Protein AF-A0A349JWJ4-F1 (afdb_monomer)

Nearest PDB structures (foldseek):
  8iyj-assembly1_V9  TM=7.244E-01  e=6.165E+00  Mus musculus
  9cpb-assembly1_6D  TM=4.006E-01  e=5.458E+00  Bos taurus
  2h94-assembly1_A  TM=2.655E-01  e=9.440E+00  Homo sapiens

Radius of gyration: 24.67 Å; Cα contacts (8 Å, |Δi|>4): 128; chains: 1; bounding box: 46×57×75 Å

Solvent-accessible surface area (backbone atoms only — not comparable to full-atom values): 9430 Å² total; per-residue (Å²): 132,82,81,73,75,73,56,62,69,57,53,50,51,51,51,53,52,50,52,50,53,45,54,56,50,48,54,52,47,50,54,50,50,51,56,64,70,29,68,70,45,54,49,51,49,54,49,47,28,73,75,68,72,48,74,61,62,60,63,53,49,54,53,50,52,53,48,54,51,51,50,51,53,49,54,54,50,50,51,54,51,50,55,68,67,65,75,80,64,95,60,66,85,48,92,94,51,86,89,58,56,62,72,60,31,48,58,48,62,79,40,67,86,44,81,53,54,48,73,48,81,48,79,40,98,89,51,40,47,33,38,42,38,39,30,30,42,97,87,69,46,81,72,44,71,52,73,48,64,44,54,94,60,72,83,66,87,123

Foldseek 3Di:
DDDPPPPLVVVLVVLLVVLVVLVVVLVVLVVVLCVLPPPVNVVVQVVCCVPPVDHCVVVSVVVNVVSVVVNVVSVVVSVVSVVVSPPDDPAQDDPPDPPDDRVVSVVCVVCVPPPQKDWDWDQDPQQGIKIWIFRADPVGHTPDTDMDTPRSPPVVPD

Secondary structure (DSSP, 8-state):
-------HHHHHHHHHHHHHHHHHHHHHHHHHHHHHH-HHHHHHHHHHHHHH---THHHHHHHHHHHHHHHHHHHHHHHHHHHHHHSS------TT-TT--HHHHHHHHTTTTSTTEEEEEEEETTTEEEEEEEEE-TTS-EEEEEEEE--TTTT---

pLDDT: mean 76.56, std 16.89, range [33.25, 97.19]

Sequence (158 aa):
MTEGTINTNEAKREYAQLLHLHTRILRKLKEIREHLIAPGTLEIVSAIRRRTGANPDGALSEITTAVEQALLALKLSEAQIRDEVMEDVEQPDVEGVANLPATLARFLAERRDMPGFTHQVLHDENRGWIILWKEYTQTGSVRGSGQFYERPYAWIDE

Structure (mmCIF, N/CA/C/O backbone):
data_AF-A0A349JWJ4-F1
#
_entry.id   AF-A0A349JWJ4-F1
#
loop_
_atom_site.group_PDB
_atom_site.id
_atom_site.type_symbol
_atom_site.label_atom_id
_atom_site.label_alt_id
_atom_site.label_comp_id
_atom_site.label_asym_id
_atom_site.label_entity_id
_atom_site.label_seq_id
_atom_site.pdbx_PDB_ins_code
_atom_site.Cartn_x
_atom_site.Cartn_y
_atom_site.Cartn_z
_atom_site.occupancy
_atom_site.B_iso_or_equiv
_atom_site.auth_seq_id
_atom_site.auth_comp_id
_atom_site.auth_asym_id
_atom_site.auth_atom_id
_atom_site.pdbx_PDB_model_num
ATOM 1 N N . MET A 1 1 ? -14.468 -36.637 16.511 1.00 33.25 1 MET A N 1
ATOM 2 C CA . MET A 1 1 ? -13.150 -36.047 16.203 1.00 33.25 1 MET A CA 1
ATOM 3 C C . MET A 1 1 ? -13.328 -34.550 16.297 1.00 33.25 1 MET A C 1
ATOM 5 O O . MET A 1 1 ? -14.295 -34.049 15.747 1.00 33.25 1 MET A O 1
ATOM 9 N N . THR A 1 2 ? -12.532 -33.912 17.143 1.00 38.12 2 THR A N 1
ATOM 10 C CA . THR A 1 2 ? -12.731 -32.555 17.661 1.00 38.12 2 THR A CA 1
ATOM 11 C C . THR A 1 2 ? -12.621 -31.512 16.556 1.00 38.12 2 THR A C 1
ATOM 13 O O . THR A 1 2 ? -11.559 -31.379 15.952 1.00 38.12 2 THR A O 1
ATOM 16 N N . GLU A 1 3 ? -13.717 -30.789 16.320 1.00 36.34 3 GLU A N 1
ATOM 17 C CA . GLU A 1 3 ? -13.723 -29.492 15.646 1.00 36.34 3 GLU A CA 1
ATOM 18 C C . GLU A 1 3 ? -12.698 -28.605 16.351 1.00 36.34 3 GLU A C 1
ATOM 20 O O . GLU A 1 3 ? -12.849 -28.262 17.524 1.00 36.34 3 GLU A O 1
ATOM 25 N N . GLY A 1 4 ? -11.588 -28.344 15.663 1.00 37.81 4 GLY A N 1
ATOM 26 C CA . GLY A 1 4 ? -10.575 -27.421 16.137 1.00 37.81 4 GLY A CA 1
ATOM 27 C C . GLY A 1 4 ? -11.208 -26.046 16.202 1.00 37.81 4 GLY A C 1
ATOM 28 O O . GLY A 1 4 ? -11.526 -25.469 15.166 1.00 37.81 4 GLY A O 1
ATOM 29 N N . THR A 1 5 ? -11.414 -25.545 17.414 1.00 41.16 5 THR A N 1
ATOM 30 C CA . THR A 1 5 ? -11.701 -24.142 17.676 1.00 41.16 5 THR A CA 1
ATOM 31 C C . THR A 1 5 ? -10.635 -23.338 16.940 1.00 41.16 5 THR A C 1
ATOM 33 O O . THR A 1 5 ? -9.474 -23.337 17.351 1.00 41.16 5 THR A O 1
ATOM 36 N N . ILE A 1 6 ? -10.995 -22.751 15.796 1.00 48.62 6 ILE A N 1
ATOM 37 C CA . ILE A 1 6 ? -10.116 -21.872 15.028 1.00 48.62 6 ILE A CA 1
ATOM 38 C C . ILE A 1 6 ? -9.664 -20.814 16.023 1.00 48.62 6 ILE A C 1
ATOM 40 O O . ILE A 1 6 ? -10.488 -20.112 16.609 1.00 48.62 6 ILE A O 1
ATOM 44 N N . ASN A 1 7 ? -8.369 -20.784 16.310 1.00 53.38 7 ASN A N 1
ATOM 45 C CA . ASN A 1 7 ? -7.811 -19.911 17.325 1.00 53.38 7 ASN A CA 1
ATOM 46 C C . ASN A 1 7 ? -7.819 -18.494 16.733 1.00 53.38 7 ASN A C 1
ATOM 48 O O . ASN A 1 7 ? -6.844 -18.043 16.138 1.00 53.38 7 ASN A O 1
ATOM 52 N N . THR A 1 8 ? -8.966 -17.817 16.812 1.00 61.12 8 THR A N 1
ATOM 53 C CA . THR A 1 8 ? -9.258 -16.528 16.160 1.00 61.12 8 THR A CA 1
ATOM 54 C C . THR A 1 8 ? -8.223 -15.455 16.497 1.00 61.12 8 THR A C 1
ATOM 56 O O . THR A 1 8 ? -7.944 -14.585 15.678 1.00 61.12 8 THR A O 1
ATOM 59 N N . ASN A 1 9 ? -7.574 -15.551 17.660 1.00 57.69 9 ASN A N 1
ATOM 60 C CA . ASN A 1 9 ? -6.460 -14.681 18.041 1.00 57.69 9 ASN A CA 1
ATOM 61 C C . ASN A 1 9 ? -5.154 -14.967 17.276 1.00 57.69 9 ASN A C 1
ATOM 63 O O . ASN A 1 9 ? -4.420 -14.028 16.967 1.00 57.69 9 ASN A O 1
ATOM 67 N N . GLU A 1 10 ? -4.849 -16.229 16.963 1.00 60.97 10 GLU A N 1
ATOM 68 C CA . GLU A 1 10 ? -3.691 -16.588 16.129 1.00 60.97 10 GLU A CA 1
ATOM 69 C C . GLU A 1 10 ? -3.934 -16.171 14.678 1.00 60.97 10 GLU A C 1
ATOM 71 O O . GLU A 1 10 ? -3.091 -15.483 14.105 1.00 60.97 10 GLU A O 1
ATOM 76 N N . ALA A 1 11 ? -5.130 -16.436 14.144 1.00 69.25 11 ALA A N 1
ATOM 77 C CA . ALA A 1 11 ? -5.517 -16.002 12.801 1.00 69.25 11 ALA A CA 1
ATOM 78 C C . ALA A 1 11 ? -5.442 -14.470 12.644 1.00 69.25 11 ALA A C 1
ATOM 80 O O . ALA A 1 11 ? -4.817 -13.965 11.712 1.00 69.25 11 ALA A O 1
ATOM 81 N N . LYS A 1 12 ? -5.981 -13.697 13.602 1.00 65.69 12 LYS A N 1
ATOM 82 C CA . LYS A 1 12 ? -5.883 -12.221 13.603 1.00 65.69 12 LYS A CA 1
ATOM 83 C C . LYS A 1 12 ? -4.429 -11.734 13.622 1.00 65.69 12 LYS A C 1
ATOM 85 O O . LYS A 1 12 ? -4.088 -10.764 12.942 1.00 65.69 12 LYS A O 1
ATOM 90 N N . ARG A 1 13 ? -3.550 -12.407 14.373 1.00 66.25 13 ARG A N 1
ATOM 91 C CA . ARG A 1 13 ? -2.114 -12.090 14.407 1.00 66.25 13 ARG A CA 1
ATOM 92 C C . ARG A 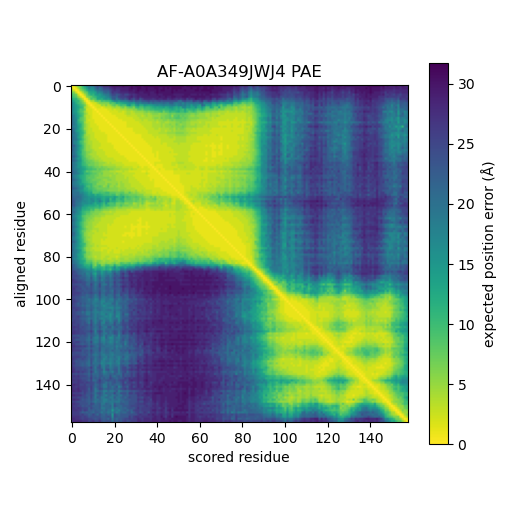1 13 ? -1.435 -12.382 13.068 1.00 66.25 13 ARG A C 1
ATOM 94 O O . ARG A 1 13 ? -0.623 -11.573 12.623 1.00 66.25 13 ARG A O 1
ATOM 101 N N . GLU A 1 14 ? -1.755 -13.502 12.435 1.00 74.62 14 GLU A N 1
ATOM 102 C CA . GLU A 1 14 ? -1.221 -13.887 11.124 1.00 74.62 14 GLU A CA 1
ATOM 103 C C . GLU A 1 14 ? -1.679 -12.922 10.022 1.00 74.62 14 GLU A C 1
ATOM 105 O O . GLU A 1 14 ? -0.855 -12.460 9.230 1.00 74.62 14 GLU A O 1
ATOM 110 N N . TYR A 1 15 ? -2.947 -12.502 10.032 1.00 74.44 15 TYR A N 1
ATOM 111 C CA . TYR A 1 15 ? -3.442 -11.467 9.121 1.00 74.44 15 TYR A CA 1
ATOM 112 C C . TYR A 1 15 ? -2.746 -10.117 9.327 1.00 74.44 15 TYR A C 1
ATOM 114 O O . TYR A 1 15 ? -2.381 -9.456 8.353 1.00 74.44 15 TYR A O 1
ATOM 122 N N . ALA A 1 16 ? -2.482 -9.716 10.575 1.00 71.88 16 ALA A N 1
ATOM 123 C CA . ALA A 1 16 ? -1.714 -8.503 10.857 1.00 71.88 16 ALA A CA 1
ATOM 124 C C . ALA A 1 16 ? -0.266 -8.593 10.329 1.00 71.88 16 ALA A C 1
ATOM 126 O O . ALA A 1 16 ? 0.255 -7.627 9.763 1.00 71.88 16 ALA A O 1
ATOM 127 N N . GLN A 1 17 ? 0.379 -9.758 10.460 1.00 74.19 17 GLN A N 1
ATOM 128 C CA . GLN A 1 17 ? 1.707 -10.004 9.884 1.00 74.19 17 GLN A CA 1
ATOM 129 C C . GLN A 1 17 ? 1.686 -9.943 8.351 1.00 74.19 17 GLN A C 1
ATOM 131 O O . GLN A 1 17 ? 2.592 -9.362 7.744 1.00 74.19 17 GLN A O 1
ATOM 136 N N . LEU A 1 18 ? 0.645 -10.490 7.723 1.00 80.62 18 LEU A N 1
ATOM 137 C CA . LEU A 1 18 ? 0.471 -10.459 6.273 1.00 80.62 18 LEU A CA 1
ATOM 138 C C . LEU A 1 18 ? 0.247 -9.028 5.753 1.00 80.62 18 LEU A C 1
ATOM 140 O O . LEU A 1 18 ? 0.913 -8.611 4.804 1.00 80.62 18 LEU A O 1
ATOM 144 N N . LEU A 1 19 ? -0.591 -8.229 6.425 1.00 79.06 19 LEU A N 1
ATOM 145 C CA . LEU A 1 19 ? -0.779 -6.803 6.113 1.00 79.06 19 LEU A CA 1
ATOM 146 C C . LEU A 1 19 ? 0.523 -6.002 6.232 1.00 79.06 19 LEU A C 1
ATOM 148 O O . LEU A 1 19 ? 0.799 -5.124 5.407 1.00 79.06 19 LEU A O 1
ATOM 152 N N . HIS A 1 20 ? 1.357 -6.314 7.226 1.00 73.44 20 HIS A N 1
ATOM 153 C CA . HIS A 1 20 ? 2.667 -5.683 7.365 1.00 73.44 20 HIS A CA 1
ATOM 154 C C . HIS A 1 20 ? 3.587 -6.022 6.186 1.00 73.44 20 HIS A C 1
ATOM 156 O O . HIS A 1 20 ? 4.230 -5.135 5.611 1.00 73.44 20 HIS A O 1
ATOM 162 N N . LEU A 1 21 ? 3.631 -7.298 5.793 1.00 80.38 21 LEU A N 1
ATOM 163 C CA . LEU A 1 21 ? 4.389 -7.726 4.623 1.00 80.38 21 LEU A CA 1
ATOM 164 C C . LEU A 1 21 ? 3.914 -6.988 3.362 1.00 80.38 21 LEU A C 1
ATOM 166 O O . LEU A 1 21 ? 4.756 -6.465 2.626 1.00 80.38 21 LEU A O 1
ATOM 170 N N . HIS A 1 22 ? 2.599 -6.876 3.152 1.00 84.69 22 HIS A N 1
ATOM 171 C CA . HIS A 1 22 ? 2.022 -6.151 2.016 1.00 84.69 22 HIS A CA 1
ATOM 172 C C . HIS A 1 22 ? 2.417 -4.675 2.010 1.00 84.69 22 HIS A C 1
ATOM 174 O O . HIS A 1 22 ? 2.950 -4.199 1.007 1.00 84.69 22 HIS A O 1
ATOM 180 N N . THR A 1 23 ? 2.309 -3.990 3.151 1.00 78.62 23 THR A N 1
ATOM 181 C CA . THR A 1 23 ? 2.703 -2.578 3.287 1.00 78.62 23 THR A CA 1
ATOM 182 C C . THR A 1 23 ? 4.179 -2.372 2.922 1.00 78.62 23 THR A C 1
ATOM 184 O O . THR A 1 23 ? 4.540 -1.441 2.190 1.00 78.62 23 THR A O 1
ATOM 187 N N . ARG A 1 24 ? 5.058 -3.271 3.389 1.00 83.19 24 ARG A N 1
ATOM 188 C CA . ARG A 1 24 ? 6.497 -3.213 3.098 1.00 83.19 24 ARG A CA 1
ATOM 189 C C . ARG A 1 24 ? 6.791 -3.431 1.613 1.00 83.19 24 ARG A C 1
ATOM 191 O O . ARG A 1 24 ? 7.605 -2.696 1.049 1.00 83.19 24 ARG A O 1
ATOM 198 N N . ILE A 1 25 ? 6.138 -4.410 0.984 1.00 89.00 25 ILE A N 1
ATOM 199 C CA . ILE A 1 25 ? 6.298 -4.694 -0.449 1.00 89.00 25 ILE A CA 1
ATOM 200 C C . ILE A 1 25 ? 5.743 -3.535 -1.283 1.00 89.00 25 ILE A C 1
ATOM 202 O O . ILE A 1 25 ? 6.409 -3.076 -2.207 1.00 89.00 25 ILE A O 1
ATOM 206 N N . LEU A 1 26 ? 4.578 -2.999 -0.924 1.00 86.62 26 LEU A N 1
ATOM 207 C CA . LEU A 1 26 ? 3.934 -1.888 -1.619 1.00 86.62 26 LEU A CA 1
ATOM 208 C C . LEU A 1 26 ? 4.818 -0.637 -1.629 1.00 86.62 26 LEU A C 1
ATOM 210 O O . LEU A 1 26 ? 4.959 0.002 -2.673 1.00 86.62 26 LEU A O 1
ATOM 214 N N . ARG A 1 27 ? 5.480 -0.314 -0.510 1.00 80.94 27 ARG A N 1
ATOM 215 C CA . ARG A 1 27 ? 6.478 0.768 -0.464 1.00 80.94 27 ARG A CA 1
ATOM 216 C C . ARG A 1 27 ? 7.622 0.523 -1.448 1.00 80.94 27 ARG A C 1
ATOM 218 O O . ARG A 1 27 ? 7.989 1.430 -2.188 1.00 80.94 27 ARG A O 1
ATOM 225 N N . LYS A 1 28 ? 8.157 -0.699 -1.483 1.00 91.06 28 LYS A N 1
ATOM 226 C CA . LYS A 1 28 ? 9.268 -1.061 -2.375 1.00 91.06 28 LYS A CA 1
ATOM 227 C C . LYS A 1 28 ? 8.871 -1.037 -3.848 1.00 91.06 28 LYS A C 1
ATOM 229 O O . LYS A 1 28 ? 9.625 -0.529 -4.667 1.00 91.06 28 LYS A O 1
ATOM 234 N N . LEU A 1 29 ? 7.680 -1.515 -4.190 1.00 92.69 29 LEU A N 1
ATOM 235 C CA . LEU A 1 29 ? 7.176 -1.463 -5.561 1.00 92.69 29 LEU A CA 1
ATOM 236 C C . LEU A 1 29 ? 6.874 -0.031 -6.020 1.00 92.69 29 LEU A C 1
ATOM 238 O O . LEU A 1 29 ? 7.099 0.280 -7.186 1.00 92.69 29 LEU A O 1
ATOM 242 N N . LYS A 1 30 ? 6.414 0.854 -5.125 1.00 90.94 30 LYS A N 1
ATOM 243 C CA . LYS A 1 30 ? 6.269 2.289 -5.429 1.00 90.94 30 LYS A CA 1
ATOM 244 C C . LYS A 1 30 ? 7.618 2.935 -5.742 1.00 90.94 30 LYS A C 1
ATOM 246 O O . LYS A 1 30 ? 7.735 3.575 -6.778 1.00 90.94 30 LYS A O 1
ATOM 251 N N . GLU A 1 31 ? 8.621 2.696 -4.900 1.00 93.06 31 GLU A N 1
ATOM 252 C CA . GLU A 1 31 ? 9.998 3.171 -5.099 1.00 93.06 31 GLU A CA 1
ATOM 253 C C . GLU A 1 31 ? 10.565 2.672 -6.443 1.00 93.06 31 GLU A C 1
ATOM 255 O O . GLU A 1 31 ? 11.072 3.453 -7.246 1.00 93.06 31 GLU A O 1
ATOM 260 N N . ILE A 1 32 ? 10.389 1.382 -6.754 1.00 94.81 32 ILE A N 1
ATOM 261 C CA . ILE A 1 32 ? 10.795 0.806 -8.046 1.00 94.81 32 ILE A CA 1
ATOM 262 C C . ILE A 1 32 ? 10.061 1.488 -9.206 1.00 94.81 32 ILE A C 1
ATOM 264 O O . ILE A 1 32 ? 10.701 1.901 -10.171 1.00 94.81 32 ILE A O 1
ATOM 268 N N . ARG A 1 33 ? 8.733 1.639 -9.122 1.00 94.75 33 ARG A N 1
ATOM 269 C CA . ARG A 1 33 ? 7.931 2.303 -10.160 1.00 94.75 33 ARG A CA 1
ATOM 270 C C . ARG A 1 33 ? 8.414 3.728 -10.412 1.00 94.75 33 ARG A C 1
ATOM 272 O O . ARG A 1 33 ? 8.551 4.105 -11.570 1.00 94.75 33 ARG A O 1
ATOM 279 N N . GLU A 1 34 ? 8.686 4.495 -9.360 1.00 93.94 34 GLU A N 1
ATOM 280 C CA . GLU A 1 34 ? 9.200 5.865 -9.465 1.00 93.94 34 GLU A CA 1
ATOM 281 C C . GLU A 1 34 ? 10.525 5.915 -10.230 1.00 93.94 34 GLU A C 1
ATOM 283 O O . GLU A 1 34 ? 10.681 6.750 -11.119 1.00 93.94 34 GLU A O 1
ATOM 288 N N . HIS A 1 35 ? 11.442 4.983 -9.967 1.00 94.44 35 HIS A N 1
ATOM 289 C CA . HIS A 1 35 ? 12.692 4.882 -10.720 1.00 94.44 35 HIS A CA 1
ATOM 290 C C . HIS A 1 35 ? 12.485 4.481 -12.184 1.00 94.44 35 HIS A C 1
ATOM 292 O O . HIS A 1 35 ? 13.160 5.025 -13.060 1.00 94.44 35 HIS A O 1
ATOM 298 N N . LEU A 1 36 ? 11.556 3.567 -12.473 1.00 93.19 36 LEU A N 1
ATOM 299 C CA . LEU A 1 36 ? 11.276 3.121 -13.843 1.00 93.19 36 LEU A CA 1
ATOM 300 C C . LEU A 1 36 ? 10.706 4.249 -14.713 1.00 93.19 36 LEU A C 1
ATOM 302 O O . LEU A 1 36 ? 11.101 4.382 -15.869 1.00 93.19 36 LEU A O 1
ATOM 306 N N . ILE A 1 37 ? 9.829 5.087 -14.149 1.00 91.94 37 ILE A N 1
ATOM 307 C CA . ILE A 1 37 ? 9.186 6.200 -14.870 1.00 91.94 37 ILE 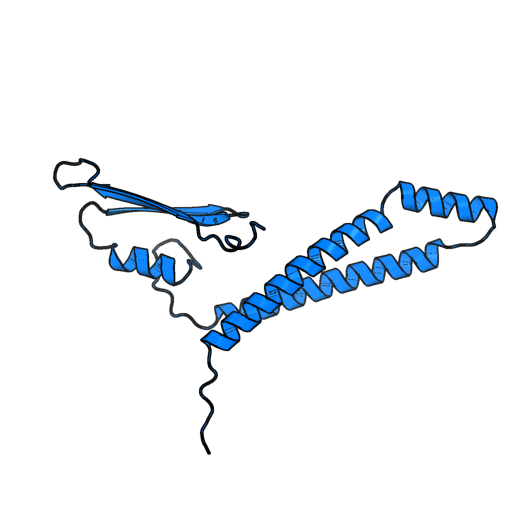A CA 1
ATOM 308 C C . ILE A 1 37 ? 9.946 7.528 -14.752 1.00 91.94 37 ILE A C 1
ATOM 310 O O . ILE A 1 37 ? 9.499 8.543 -15.290 1.00 91.94 37 ILE A O 1
ATOM 314 N N . ALA A 1 38 ? 11.069 7.550 -14.029 1.00 94.38 38 ALA A N 1
ATOM 315 C CA . ALA A 1 38 ? 11.837 8.766 -13.811 1.00 94.38 38 ALA A CA 1
ATOM 316 C C . ALA A 1 38 ? 12.325 9.357 -15.149 1.00 94.38 38 ALA A C 1
ATOM 318 O O . ALA A 1 38 ? 12.801 8.607 -16.008 1.00 94.38 38 ALA A O 1
ATOM 319 N N . PRO A 1 39 ? 12.316 10.696 -15.315 1.00 92.00 39 PRO A N 1
ATOM 320 C CA . PRO A 1 39 ? 12.803 11.341 -16.536 1.00 92.00 39 PRO A CA 1
ATOM 321 C C . PRO A 1 39 ? 14.219 10.899 -16.925 1.00 92.00 39 PRO A C 1
ATOM 323 O O . PRO A 1 39 ? 14.470 10.592 -18.087 1.00 92.00 39 PRO A O 1
ATOM 326 N N . GLY A 1 40 ? 15.119 10.757 -15.944 1.00 93.69 40 GLY A N 1
ATOM 327 C CA . GLY A 1 40 ? 16.486 10.285 -16.184 1.00 93.69 40 GLY A CA 1
ATOM 328 C C . GLY A 1 40 ? 16.557 8.871 -16.773 1.00 93.69 40 GLY A C 1
ATOM 329 O O . GLY A 1 40 ? 17.398 8.600 -17.627 1.00 93.69 40 GLY A O 1
ATOM 330 N N . THR A 1 41 ? 15.645 7.974 -16.393 1.00 93.00 41 THR A N 1
ATOM 331 C CA . THR A 1 41 ? 15.563 6.619 -16.963 1.00 93.00 41 THR A CA 1
ATOM 332 C C . THR A 1 41 ? 15.125 6.669 -18.428 1.00 93.00 41 THR A C 1
ATOM 334 O O . THR A 1 41 ? 15.736 6.024 -19.284 1.00 93.00 41 THR A O 1
ATOM 337 N N . LEU A 1 42 ? 14.133 7.503 -18.749 1.00 91.44 42 LEU A N 1
ATOM 338 C CA . LEU A 1 42 ? 13.664 7.710 -20.125 1.00 91.44 42 LEU A CA 1
ATOM 339 C C . LEU A 1 42 ? 14.740 8.364 -21.011 1.00 91.44 42 LEU A C 1
ATOM 341 O O . LEU A 1 42 ? 14.897 8.012 -22.186 1.00 91.44 42 LEU A O 1
ATOM 345 N N . GLU A 1 43 ? 15.532 9.278 -20.448 1.00 94.56 43 GLU A N 1
ATOM 346 C CA . GLU A 1 43 ? 16.689 9.879 -21.116 1.00 94.56 43 GLU A CA 1
ATOM 347 C C . GLU A 1 43 ? 17.777 8.842 -21.426 1.00 94.56 43 GLU A C 1
ATOM 349 O O . GLU A 1 43 ? 18.319 8.843 -22.539 1.00 94.56 43 GLU A O 1
ATOM 354 N N . ILE A 1 44 ? 18.066 7.929 -20.488 1.00 94.31 44 ILE A N 1
ATOM 355 C CA . ILE A 1 44 ? 19.016 6.820 -20.685 1.00 94.31 44 ILE A CA 1
ATOM 356 C C . ILE A 1 44 ? 18.554 5.924 -21.834 1.00 94.31 44 ILE A C 1
ATOM 358 O O . ILE A 1 44 ? 19.338 5.647 -22.747 1.00 94.31 44 ILE A O 1
ATOM 362 N N . VAL A 1 45 ? 17.285 5.516 -21.840 1.00 93.50 45 VAL A N 1
ATOM 363 C CA . VAL A 1 45 ? 16.722 4.694 -22.921 1.00 93.50 45 VAL A CA 1
ATOM 364 C C . VAL A 1 45 ? 16.823 5.413 -24.268 1.00 93.50 45 VAL A C 1
ATOM 366 O O . VAL A 1 45 ? 17.332 4.852 -25.244 1.00 93.50 45 VAL A O 1
ATOM 369 N N . SER A 1 46 ? 16.451 6.691 -24.304 1.00 92.38 46 SER A N 1
ATOM 370 C CA . SER A 1 46 ? 16.565 7.528 -25.501 1.00 92.38 46 SER A CA 1
ATOM 371 C C . SER A 1 46 ? 18.016 7.665 -25.980 1.00 92.38 46 SER A C 1
ATOM 373 O O . SER A 1 46 ? 18.284 7.740 -27.183 1.00 92.38 46 SER A O 1
ATOM 375 N N . ALA A 1 47 ? 18.987 7.714 -25.064 1.00 94.44 47 ALA A N 1
ATOM 376 C CA . ALA A 1 47 ? 20.409 7.744 -25.394 1.00 94.44 47 ALA A CA 1
ATOM 377 C C . ALA A 1 47 ? 20.902 6.400 -25.956 1.00 94.44 47 ALA A C 1
ATOM 379 O O . ALA A 1 47 ? 21.631 6.402 -26.950 1.00 94.44 47 ALA A O 1
ATOM 380 N N . ILE A 1 48 ? 20.483 5.268 -25.380 1.00 93.38 48 ILE A N 1
ATOM 381 C CA . ILE A 1 48 ? 20.812 3.925 -25.888 1.00 93.38 48 ILE A CA 1
ATOM 382 C C . ILE A 1 48 ? 20.274 3.758 -27.308 1.00 93.38 48 ILE A C 1
ATOM 384 O O . ILE A 1 48 ? 21.033 3.378 -28.205 1.00 93.38 48 ILE A O 1
ATOM 388 N N . ARG A 1 49 ? 19.009 4.126 -27.536 1.00 93.00 49 ARG A N 1
ATOM 389 C CA . ARG A 1 49 ? 18.370 4.055 -28.855 1.00 93.00 49 ARG A CA 1
ATOM 390 C C . ARG A 1 49 ? 19.117 4.873 -29.901 1.00 93.00 49 ARG A C 1
ATOM 392 O O . ARG A 1 49 ? 19.415 4.363 -30.977 1.00 93.00 49 ARG A O 1
ATOM 399 N N . ARG A 1 50 ? 19.497 6.110 -29.564 1.00 94.12 50 ARG A N 1
ATOM 400 C CA . ARG A 1 50 ? 20.290 6.980 -30.452 1.00 94.12 50 ARG A CA 1
ATOM 401 C C . ARG A 1 50 ? 21.680 6.420 -30.768 1.00 94.12 50 ARG A C 1
ATOM 403 O O . ARG A 1 50 ? 22.156 6.610 -31.879 1.00 94.12 50 ARG A O 1
ATOM 410 N N . ARG A 1 51 ? 22.341 5.766 -29.806 1.00 95.75 51 ARG A N 1
ATOM 411 C CA . ARG A 1 51 ? 23.732 5.291 -29.947 1.00 95.75 51 ARG A CA 1
ATOM 412 C C . ARG A 1 51 ? 23.859 3.915 -30.594 1.00 95.75 51 ARG A C 1
ATOM 414 O O . ARG A 1 51 ? 24.872 3.646 -31.224 1.00 95.75 51 ARG A O 1
ATOM 421 N N . THR A 1 52 ? 22.875 3.043 -30.399 1.00 93.69 52 THR A N 1
ATOM 422 C CA . THR A 1 52 ? 22.978 1.618 -30.766 1.00 93.69 52 THR A CA 1
ATOM 423 C C . THR A 1 52 ? 21.926 1.171 -31.777 1.00 93.69 52 THR A C 1
ATOM 425 O O . THR A 1 52 ? 22.047 0.084 -32.329 1.00 93.69 52 THR A O 1
ATOM 428 N N . GLY A 1 53 ? 20.874 1.968 -32.001 1.00 89.81 53 GLY A N 1
ATOM 429 C CA . GLY A 1 53 ? 19.703 1.558 -32.781 1.00 89.81 53 GLY A CA 1
ATOM 430 C C . GLY A 1 53 ? 18.807 0.528 -32.079 1.00 89.81 53 GLY A C 1
ATOM 431 O O . GLY A 1 53 ? 17.726 0.232 -32.584 1.00 89.81 53 GLY A O 1
ATOM 432 N N . ALA A 1 54 ? 19.211 0.002 -30.916 1.00 88.81 54 ALA A N 1
ATOM 433 C CA . ALA A 1 54 ? 18.406 -0.919 -30.124 1.00 88.81 54 ALA A CA 1
ATOM 434 C C . ALA A 1 54 ? 17.216 -0.201 -29.474 1.00 88.81 54 ALA A C 1
ATOM 436 O O . ALA A 1 54 ? 17.289 0.986 -29.155 1.00 88.81 54 ALA A O 1
ATOM 437 N N . ASN A 1 55 ? 16.128 -0.935 -29.239 1.00 85.69 55 ASN A N 1
ATOM 438 C CA . ASN A 1 55 ? 14.925 -0.395 -28.616 1.00 85.69 55 ASN A CA 1
ATOM 439 C C . ASN A 1 55 ? 14.648 -1.049 -27.249 1.00 85.69 55 ASN A C 1
ATOM 441 O O . ASN A 1 55 ? 13.901 -2.027 -27.191 1.00 85.69 55 ASN A O 1
ATOM 445 N N . PRO A 1 56 ? 15.228 -0.536 -26.149 1.00 85.94 56 PRO A N 1
ATOM 446 C CA . PRO A 1 56 ? 14.943 -1.053 -24.815 1.00 85.94 56 PRO A CA 1
ATOM 447 C C . PRO A 1 56 ? 13.608 -0.540 -24.239 1.00 85.94 56 PRO A C 1
ATOM 449 O O . PRO A 1 56 ? 13.226 -1.003 -23.166 1.00 85.94 56 PRO A O 1
ATOM 452 N N . ASP A 1 57 ? 12.879 0.351 -24.939 1.00 87.56 57 ASP A N 1
ATOM 453 C CA . ASP A 1 57 ? 11.568 0.865 -24.493 1.00 87.56 57 ASP A CA 1
ATOM 454 C C . ASP A 1 57 ? 10.580 -0.278 -24.223 1.00 87.56 57 ASP A C 1
ATOM 456 O O . ASP A 1 57 ? 9.855 -0.248 -23.233 1.00 87.56 57 ASP A O 1
ATOM 460 N N . GLY A 1 58 ? 10.575 -1.310 -25.078 1.00 87.12 58 GLY A N 1
ATOM 461 C CA . GLY A 1 58 ? 9.667 -2.454 -24.941 1.00 87.12 58 GLY A CA 1
ATOM 462 C C . GLY A 1 58 ? 9.879 -3.212 -23.630 1.00 87.12 58 GLY A C 1
ATOM 463 O O . GLY A 1 58 ? 8.947 -3.363 -22.847 1.00 87.12 58 GLY A O 1
ATOM 464 N N . ALA A 1 59 ? 11.125 -3.597 -23.343 1.00 87.75 59 ALA A N 1
ATOM 465 C CA . ALA A 1 59 ? 11.465 -4.308 -22.112 1.00 87.75 59 ALA A CA 1
ATOM 466 C C . ALA A 1 59 ? 11.211 -3.450 -20.858 1.00 87.75 59 ALA A C 1
ATOM 468 O O . ALA A 1 59 ? 10.701 -3.951 -19.857 1.00 87.75 59 ALA A O 1
ATOM 469 N N . LEU A 1 60 ? 11.523 -2.147 -20.902 1.00 92.19 60 LEU A N 1
ATOM 470 C CA . LEU A 1 60 ? 11.243 -1.243 -19.783 1.00 92.19 60 LEU A CA 1
ATOM 471 C C . LEU A 1 60 ? 9.732 -1.076 -19.548 1.00 92.19 60 LEU A C 1
ATOM 473 O O . LEU A 1 60 ? 9.284 -1.061 -18.399 1.00 92.19 60 LEU A O 1
ATOM 477 N N . SER A 1 61 ? 8.946 -0.983 -20.623 1.00 91.81 61 SER A N 1
ATOM 478 C CA . SER A 1 61 ? 7.486 -0.918 -20.553 1.00 91.81 61 SER A CA 1
ATOM 479 C C . SER A 1 61 ? 6.907 -2.186 -19.930 1.00 91.81 61 SER A C 1
ATOM 481 O O . SER A 1 61 ? 6.079 -2.084 -19.029 1.00 91.81 61 SER A O 1
ATOM 483 N N . GLU A 1 62 ? 7.366 -3.369 -20.348 1.00 94.38 62 GLU A N 1
ATOM 484 C CA . GLU A 1 62 ? 6.922 -4.654 -19.787 1.00 94.38 62 GLU A CA 1
ATOM 485 C C . GLU A 1 62 ? 7.189 -4.743 -18.278 1.00 94.38 62 GLU A C 1
ATOM 487 O O . GLU A 1 62 ? 6.295 -5.104 -17.509 1.00 94.38 62 GLU A O 1
ATOM 492 N N . ILE A 1 63 ? 8.387 -4.343 -17.835 1.00 95.19 63 ILE A N 1
ATOM 493 C CA . ILE A 1 63 ? 8.742 -4.306 -16.407 1.00 95.19 63 ILE A CA 1
ATOM 494 C C . ILE A 1 63 ? 7.841 -3.321 -15.653 1.00 95.19 63 ILE A C 1
ATOM 496 O O . ILE A 1 63 ? 7.330 -3.647 -14.581 1.00 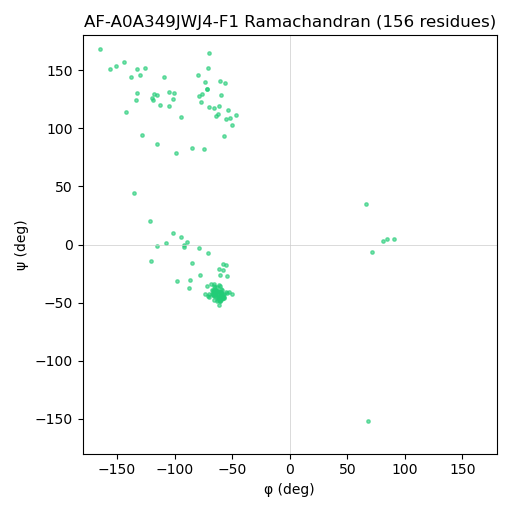95.19 63 ILE A O 1
ATOM 500 N N . THR A 1 64 ? 7.617 -2.130 -16.212 1.00 93.56 64 THR A N 1
ATOM 501 C CA . THR A 1 64 ? 6.767 -1.104 -15.592 1.00 93.56 64 THR A CA 1
ATOM 502 C C . THR A 1 64 ? 5.338 -1.614 -15.425 1.00 93.56 64 THR A C 1
ATOM 504 O O . THR A 1 64 ? 4.780 -1.530 -14.331 1.00 93.56 64 THR A O 1
ATOM 507 N N . THR A 1 65 ? 4.775 -2.235 -16.464 1.00 95.38 65 THR A N 1
ATOM 508 C CA . THR A 1 65 ? 3.451 -2.862 -16.402 1.00 95.38 65 THR A CA 1
ATOM 509 C C . THR A 1 65 ? 3.399 -3.963 -15.344 1.00 95.38 65 THR A C 1
ATOM 511 O O . THR A 1 65 ? 2.459 -3.989 -14.552 1.00 95.38 65 THR A O 1
ATOM 514 N N . ALA A 1 66 ? 4.401 -4.843 -15.270 1.00 97.19 66 ALA A N 1
ATOM 515 C CA . ALA A 1 66 ? 4.433 -5.906 -14.264 1.00 97.19 66 ALA A CA 1
ATOM 516 C C . ALA A 1 66 ? 4.440 -5.349 -12.828 1.00 97.19 66 ALA A C 1
ATOM 518 O O . ALA A 1 66 ? 3.718 -5.851 -11.963 1.00 97.19 66 ALA A O 1
ATOM 519 N N . VAL A 1 67 ? 5.198 -4.276 -12.578 1.00 95.62 67 VAL A N 1
ATOM 520 C CA . VAL A 1 67 ? 5.225 -3.590 -11.275 1.00 95.62 67 VAL A CA 1
ATOM 521 C C . VAL A 1 67 ? 3.870 -2.958 -10.949 1.00 95.62 67 VAL A C 1
ATOM 523 O O . VAL A 1 67 ? 3.402 -3.062 -9.814 1.00 95.62 67 VAL A O 1
ATOM 526 N N . GLU A 1 68 ? 3.203 -2.339 -11.922 1.00 93.44 68 GLU A N 1
ATOM 527 C CA . GLU A 1 68 ? 1.868 -1.761 -11.726 1.00 93.44 68 GLU A CA 1
ATOM 528 C C . GLU A 1 68 ? 0.800 -2.824 -11.444 1.00 93.44 68 GLU A C 1
ATOM 530 O O . GLU A 1 68 ? -0.034 -2.632 -10.555 1.00 93.44 68 GLU A O 1
ATOM 535 N N . GLN A 1 69 ? 0.860 -3.972 -12.122 1.00 95.44 69 GLN A N 1
ATOM 536 C CA . GLN A 1 69 ? -0.026 -5.104 -11.842 1.00 95.44 69 GLN A CA 1
ATOM 537 C C . GLN A 1 69 ? 0.224 -5.692 -10.449 1.00 95.44 69 GLN A C 1
ATOM 539 O O . GLN A 1 69 ? -0.728 -5.969 -9.722 1.00 95.44 69 GLN A O 1
ATOM 544 N N . ALA A 1 70 ? 1.487 -5.813 -10.030 1.00 93.94 70 ALA A N 1
ATOM 545 C CA . ALA A 1 70 ? 1.825 -6.253 -8.678 1.00 93.94 70 ALA A CA 1
ATOM 546 C C . ALA A 1 70 ? 1.296 -5.276 -7.612 1.00 93.94 70 ALA A C 1
ATOM 548 O O . ALA A 1 70 ? 0.717 -5.705 -6.614 1.00 93.94 70 ALA A O 1
ATOM 549 N N . LEU A 1 71 ? 1.426 -3.963 -7.843 1.00 89.44 71 LEU A N 1
ATOM 550 C CA . LEU A 1 71 ? 0.855 -2.931 -6.971 1.00 89.44 71 LEU A CA 1
ATOM 551 C C . LEU A 1 71 ? -0.672 -3.041 -6.862 1.00 89.44 71 LEU A C 1
ATOM 553 O O . LEU A 1 71 ? -1.215 -2.874 -5.770 1.00 89.44 71 LEU A O 1
ATOM 557 N N . LEU A 1 72 ? -1.364 -3.305 -7.972 1.00 89.44 72 LEU A N 1
ATOM 558 C CA . LEU A 1 72 ? -2.814 -3.501 -7.978 1.00 89.44 72 LEU A CA 1
ATOM 559 C C . LEU A 1 72 ? -3.211 -4.763 -7.202 1.00 89.44 72 LEU A C 1
ATOM 561 O O . LEU A 1 72 ? -4.090 -4.695 -6.345 1.00 89.44 72 LEU A O 1
ATOM 565 N N . ALA A 1 73 ? -2.536 -5.885 -7.456 1.00 91.44 73 ALA A N 1
ATOM 566 C CA . ALA A 1 73 ? -2.795 -7.153 -6.780 1.00 91.44 73 ALA A CA 1
ATOM 567 C C . ALA A 1 73 ? -2.605 -7.045 -5.257 1.00 91.44 73 ALA A C 1
ATOM 569 O O . ALA A 1 73 ? -3.450 -7.517 -4.498 1.00 91.44 73 ALA A O 1
ATOM 570 N N . LEU A 1 74 ? -1.550 -6.356 -4.808 1.00 87.06 74 LEU A N 1
ATOM 571 C CA . LEU A 1 74 ? -1.310 -6.094 -3.385 1.00 87.06 74 LEU A CA 1
ATOM 572 C C . LEU A 1 74 ? -2.436 -5.285 -2.744 1.00 87.06 74 LEU A C 1
ATOM 574 O O . LEU A 1 74 ? -2.912 -5.662 -1.680 1.00 87.06 74 LEU A O 1
ATOM 578 N N . LYS A 1 75 ? -2.912 -4.220 -3.401 1.00 81.50 75 LYS A N 1
ATOM 579 C CA . LYS A 1 75 ? -4.032 -3.415 -2.885 1.00 81.50 75 LYS A CA 1
ATOM 580 C C . LYS A 1 75 ? -5.327 -4.216 -2.769 1.00 81.50 75 LYS A C 1
ATOM 582 O O . LYS A 1 75 ? -6.053 -4.057 -1.794 1.00 81.50 75 LYS A O 1
ATOM 587 N N . LEU A 1 76 ? -5.621 -5.062 -3.758 1.00 86.56 76 LEU A N 1
ATOM 588 C CA . LEU A 1 76 ? -6.804 -5.925 -3.729 1.00 86.56 76 LEU A CA 1
ATOM 589 C C . LEU A 1 76 ? -6.710 -6.956 -2.600 1.00 86.56 76 LEU A C 1
ATOM 591 O O . LEU A 1 76 ? -7.682 -7.165 -1.881 1.00 86.56 76 LEU A O 1
ATOM 595 N N . SER A 1 77 ? -5.532 -7.545 -2.400 1.00 85.12 77 SER A N 1
ATOM 596 C CA . SER A 1 77 ? -5.305 -8.491 -1.309 1.00 85.12 77 SER A CA 1
ATOM 597 C C . SER A 1 77 ? -5.365 -7.820 0.070 1.00 85.12 77 SER A C 1
ATOM 599 O O . SER A 1 77 ? -5.951 -8.376 0.992 1.00 85.12 77 SER A O 1
ATOM 601 N N . GLU A 1 78 ? -4.832 -6.601 0.222 1.00 81.62 78 GLU A N 1
ATOM 602 C CA . GLU A 1 78 ? -4.986 -5.805 1.450 1.00 81.62 78 GLU A CA 1
ATOM 603 C C . GLU A 1 78 ? -6.456 -5.510 1.772 1.00 81.62 78 GLU A C 1
ATOM 605 O O . GLU A 1 78 ? -6.835 -5.583 2.939 1.00 81.62 78 GLU A O 1
ATOM 610 N N . ALA A 1 79 ? -7.279 -5.195 0.766 1.00 75.06 79 ALA A N 1
ATOM 611 C CA . ALA A 1 79 ? -8.712 -4.972 0.960 1.00 75.06 79 ALA A CA 1
ATOM 612 C C . ALA A 1 79 ? -9.411 -6.241 1.476 1.00 75.06 79 ALA A C 1
ATOM 614 O O . ALA A 1 79 ? -10.078 -6.187 2.502 1.00 75.06 79 ALA A O 1
ATOM 615 N N . GLN A 1 80 ? -9.152 -7.390 0.846 1.00 78.06 80 GLN A N 1
ATOM 616 C CA . GLN A 1 80 ? -9.709 -8.681 1.270 1.00 78.06 80 GLN A CA 1
ATOM 617 C C . GLN A 1 80 ? -9.311 -9.050 2.703 1.00 78.06 80 GLN A C 1
ATOM 619 O O . GLN A 1 80 ? -10.145 -9.480 3.488 1.00 78.06 80 GLN A O 1
ATOM 624 N N . ILE A 1 81 ? -8.042 -8.851 3.071 1.00 75.12 81 ILE A N 1
ATOM 625 C CA . ILE A 1 81 ? -7.578 -9.148 4.433 1.00 75.12 81 ILE A CA 1
ATOM 626 C C . ILE A 1 81 ? -8.234 -8.219 5.459 1.00 75.12 81 ILE A C 1
ATOM 628 O O . ILE A 1 81 ? -8.512 -8.641 6.578 1.00 75.12 81 ILE A O 1
ATOM 632 N N . ARG A 1 82 ? -8.472 -6.949 5.113 1.00 68.25 82 ARG A N 1
ATOM 633 C CA . ARG A 1 82 ? -9.166 -6.022 6.016 1.00 68.25 82 ARG A CA 1
ATOM 634 C C . ARG A 1 82 ? -10.603 -6.458 6.269 1.00 68.25 82 ARG A C 1
ATOM 636 O O . ARG A 1 82 ? -11.012 -6.416 7.424 1.00 68.25 82 ARG A O 1
ATOM 643 N N . ASP A 1 83 ? -11.309 -6.906 5.236 1.00 67.81 83 ASP A N 1
ATOM 644 C CA . ASP A 1 83 ? -12.680 -7.407 5.371 1.00 67.81 83 ASP A CA 1
ATOM 645 C C . ASP A 1 83 ? -12.726 -8.623 6.323 1.00 67.81 83 ASP A C 1
ATOM 647 O O . ASP A 1 83 ? -13.500 -8.626 7.277 1.00 67.81 83 ASP A O 1
ATOM 651 N N . GLU A 1 84 ? -11.798 -9.574 6.169 1.00 66.19 84 GLU A N 1
ATOM 652 C CA . GLU A 1 84 ? -11.678 -10.773 7.026 1.00 66.19 84 GLU A CA 1
ATOM 653 C C . GLU A 1 84 ? -11.283 -10.463 8.486 1.00 66.19 84 GLU A C 1
ATOM 655 O O . GLU A 1 84 ? -11.704 -11.134 9.427 1.00 66.19 84 GLU A O 1
ATOM 660 N N . VAL A 1 85 ? -10.466 -9.430 8.722 1.00 60.84 85 VAL A N 1
ATOM 661 C CA . VA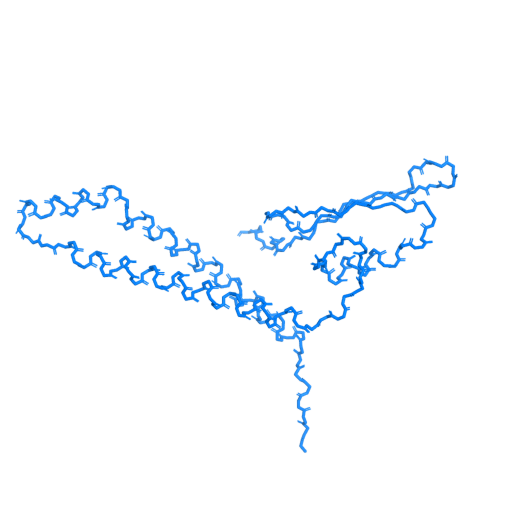L A 1 85 ? -10.059 -9.027 10.084 1.00 60.84 85 VAL A CA 1
ATOM 662 C C . VAL A 1 85 ? -11.163 -8.239 10.804 1.00 60.84 85 VAL A C 1
ATOM 664 O O . VAL A 1 85 ? -11.209 -8.239 12.040 1.00 60.84 85 VAL A O 1
ATOM 667 N N . MET A 1 86 ? -12.043 -7.563 10.059 1.00 54.56 86 MET A N 1
ATOM 668 C CA . MET A 1 86 ? -13.110 -6.715 10.601 1.00 54.56 86 MET A CA 1
ATOM 669 C C . MET A 1 86 ? -14.390 -7.476 10.976 1.00 54.56 86 MET A C 1
ATOM 671 O O . MET A 1 86 ? -15.186 -6.925 11.735 1.00 54.56 86 MET A O 1
ATOM 675 N N . GLU A 1 87 ? -14.586 -8.719 10.525 1.00 46.16 87 GLU A N 1
ATOM 676 C CA . GLU A 1 87 ? -15.853 -9.448 10.720 1.00 46.16 87 GLU A CA 1
ATOM 677 C C . GLU A 1 87 ? -16.151 -9.911 12.162 1.00 46.16 87 GLU A C 1
ATOM 679 O O . GLU A 1 87 ? -17.267 -10.339 12.433 1.00 46.16 87 GLU A O 1
ATOM 684 N N . ASP A 1 88 ? -15.227 -9.785 13.123 1.00 41.47 88 ASP A N 1
ATOM 685 C CA . ASP A 1 88 ? -15.304 -10.627 14.328 1.00 41.47 88 ASP A CA 1
ATOM 686 C C . ASP A 1 88 ? -15.079 -9.899 15.668 1.00 41.47 88 ASP A C 1
ATOM 688 O O . ASP A 1 88 ? -14.330 -10.363 16.541 1.00 41.47 88 ASP A O 1
ATOM 692 N N . VAL A 1 89 ? -15.692 -8.723 15.844 1.00 41.31 89 VAL A N 1
ATOM 693 C CA . VAL A 1 89 ? -15.827 -8.077 17.162 1.00 41.31 89 VAL A CA 1
ATOM 694 C C . VAL A 1 89 ? -17.192 -7.392 17.260 1.00 41.31 89 VAL A C 1
ATOM 696 O O . VAL A 1 89 ? -17.417 -6.387 16.593 1.00 41.31 89 VAL A O 1
ATOM 699 N N . GLU A 1 90 ? -18.078 -7.872 18.141 1.00 36.88 90 GLU A N 1
ATOM 700 C CA . GLU A 1 90 ? -19.165 -7.044 18.688 1.00 36.88 90 GLU A CA 1
ATOM 701 C C . GLU A 1 90 ? -18.524 -5.821 19.360 1.00 36.88 90 GLU A C 1
ATOM 703 O O . GLU A 1 90 ? -18.048 -5.876 20.498 1.00 36.88 90 GLU A O 1
ATOM 708 N N . GLN A 1 91 ? -18.400 -4.725 18.614 1.00 41.25 91 GLN A N 1
ATOM 709 C CA . GLN A 1 91 ? -17.846 -3.484 19.132 1.00 41.25 91 GLN A CA 1
ATOM 710 C C . GLN A 1 91 ? -18.919 -2.813 19.994 1.00 41.25 91 GLN A C 1
ATOM 712 O O . GLN A 1 91 ? -20.052 -2.654 19.536 1.00 41.25 91 GLN A O 1
ATOM 717 N N . PRO A 1 92 ? -18.600 -2.399 21.233 1.00 42.09 92 PRO A N 1
ATOM 718 C CA . PRO A 1 92 ? -19.490 -1.517 21.961 1.00 42.09 92 PRO A CA 1
ATOM 719 C C . PRO A 1 92 ? -19.608 -0.213 21.168 1.00 42.09 92 PRO A C 1
ATOM 721 O O . PRO A 1 92 ? -18.605 0.456 20.921 1.00 42.09 92 PRO A O 1
ATOM 724 N N . ASP A 1 93 ? -20.830 0.105 20.743 1.00 45.09 93 ASP A N 1
ATOM 725 C CA . ASP A 1 93 ? -21.132 1.297 19.956 1.00 45.09 93 ASP A CA 1
ATOM 726 C C . ASP A 1 93 ? -20.800 2.551 20.778 1.00 45.09 93 ASP A C 1
ATOM 728 O O . ASP A 1 93 ? -21.409 2.826 21.821 1.00 45.09 93 ASP A O 1
ATOM 732 N N . VAL A 1 94 ? -19.774 3.283 20.343 1.00 56.41 94 VAL A N 1
ATOM 733 C CA . VAL A 1 94 ? -19.434 4.594 20.893 1.00 56.41 94 VAL A CA 1
ATOM 734 C C . VAL A 1 94 ? -20.111 5.623 20.003 1.00 56.41 94 VAL A C 1
ATOM 736 O O . VAL A 1 94 ? -19.725 5.823 18.854 1.00 56.41 94 VAL A O 1
ATOM 739 N N . GLU A 1 95 ? -21.131 6.267 20.561 1.00 52.78 95 GLU A N 1
ATOM 740 C CA . GLU A 1 95 ? -22.025 7.202 19.879 1.00 52.78 95 GLU A CA 1
ATOM 741 C C . GLU A 1 95 ? -21.242 8.225 19.025 1.00 52.78 95 GLU A C 1
ATOM 743 O O . GLU A 1 95 ? -20.520 9.078 19.544 1.00 52.78 95 GLU A O 1
ATOM 748 N N . GLY A 1 96 ? -21.365 8.114 17.696 1.00 54.75 96 GLY A N 1
ATOM 749 C CA . GLY A 1 96 ? -20.727 9.011 16.724 1.00 54.75 96 GLY A CA 1
ATOM 750 C C . GLY A 1 96 ? -19.332 8.605 16.219 1.00 54.75 96 GLY A C 1
ATOM 751 O O . GLY A 1 96 ? -18.746 9.365 15.447 1.00 54.75 96 GLY A O 1
ATOM 752 N N . VAL A 1 97 ? -18.801 7.435 16.599 1.00 59.94 97 VAL A N 1
ATOM 753 C CA . VAL A 1 97 ? -17.475 6.948 16.169 1.00 59.94 97 VAL A CA 1
ATOM 754 C C . VAL A 1 97 ? -17.565 5.524 15.608 1.00 59.94 97 VAL A C 1
ATOM 756 O O . VAL A 1 97 ? -17.478 4.542 16.340 1.00 59.94 97 VAL A O 1
ATOM 759 N N . ALA A 1 98 ? -17.697 5.402 14.284 1.00 56.09 98 ALA A N 1
ATOM 760 C CA . ALA A 1 98 ? -17.664 4.106 13.606 1.00 56.09 98 ALA A CA 1
ATOM 761 C C . ALA A 1 98 ? -16.231 3.533 13.558 1.00 56.09 98 ALA A C 1
ATOM 763 O O . ALA A 1 98 ? -15.290 4.267 13.259 1.00 56.09 98 ALA A O 1
ATOM 764 N N . ASN A 1 99 ? -16.078 2.220 13.775 1.00 62.22 99 ASN A N 1
ATOM 765 C CA . ASN A 1 99 ? -14.814 1.464 13.681 1.00 62.22 99 ASN A CA 1
ATOM 766 C C . ASN A 1 99 ? -13.736 1.812 14.728 1.00 62.22 99 ASN A C 1
ATOM 768 O O . ASN A 1 99 ? -12.538 1.762 14.430 1.00 62.22 99 ASN A O 1
ATOM 772 N N . LEU A 1 100 ? -14.129 2.149 15.960 1.00 69.88 100 LEU A N 1
ATOM 773 C CA . LEU A 1 100 ? -13.171 2.335 17.050 1.00 69.88 100 LEU A CA 1
ATOM 774 C C . LEU A 1 100 ? -12.588 0.972 17.501 1.00 69.88 100 LEU A C 1
ATOM 776 O O . LEU A 1 100 ? -13.346 0.030 17.738 1.00 69.88 100 LEU A O 1
ATOM 780 N N . PRO A 1 101 ? -11.261 0.840 17.692 1.00 70.81 101 PRO A N 1
ATOM 781 C CA . PRO A 1 101 ? -10.640 -0.403 18.136 1.00 70.81 101 PRO A CA 1
ATOM 782 C C . PRO A 1 101 ? -11.234 -0.903 19.449 1.00 70.81 101 PRO A C 1
ATOM 784 O O . PRO A 1 101 ? -11.418 -0.129 20.389 1.00 70.81 101 PRO A O 1
ATOM 787 N N . ALA A 1 102 ? -11.450 -2.215 19.549 1.00 67.12 102 ALA A N 1
ATOM 788 C CA . ALA A 1 102 ? -12.156 -2.851 20.664 1.00 67.12 102 ALA A CA 1
ATOM 789 C C . ALA A 1 102 ? -11.635 -2.438 22.052 1.00 67.12 102 ALA A C 1
ATOM 791 O O . ALA A 1 102 ? -12.414 -2.152 22.959 1.00 67.12 102 ALA A O 1
ATOM 792 N N . THR A 1 103 ? -10.312 -2.357 22.218 1.00 69.75 103 THR A N 1
ATOM 793 C CA . THR A 1 103 ? -9.675 -1.946 23.479 1.00 69.75 103 THR A CA 1
ATOM 794 C C . THR A 1 103 ? -10.013 -0.502 23.852 1.00 69.75 103 THR A C 1
ATOM 796 O O . THR A 1 103 ? -10.263 -0.204 25.020 1.00 69.75 103 THR A O 1
ATOM 799 N N . LEU A 1 104 ? -10.046 0.396 22.865 1.00 75.44 104 LEU A N 1
ATOM 800 C CA . LEU A 1 104 ? -10.388 1.803 23.060 1.00 75.44 104 LEU A CA 1
ATOM 801 C C . LEU A 1 104 ? -11.891 1.978 23.301 1.00 75.44 104 LEU A C 1
ATOM 803 O O . LEU A 1 104 ? -12.283 2.694 24.221 1.00 75.44 104 LEU A O 1
ATOM 807 N N . ALA A 1 105 ? -12.721 1.268 22.537 1.00 76.50 105 ALA A N 1
ATOM 808 C CA . ALA A 1 105 ? -14.168 1.259 22.713 1.00 76.50 105 ALA A CA 1
ATOM 809 C C . ALA A 1 105 ? -14.556 0.751 24.110 1.00 76.50 105 ALA A C 1
ATOM 811 O O . ALA A 1 105 ? -15.343 1.384 24.811 1.00 76.50 105 ALA A O 1
ATOM 812 N N . ARG A 1 106 ? -13.907 -0.320 24.583 1.00 73.56 106 ARG A N 1
ATOM 813 C CA . ARG A 1 106 ? -14.070 -0.829 25.949 1.00 73.56 106 ARG A CA 1
ATOM 814 C C . ARG A 1 106 ? -13.625 0.180 27.010 1.00 73.56 106 ARG A C 1
ATOM 816 O O . ARG A 1 106 ? -14.348 0.379 27.981 1.00 73.56 106 ARG A O 1
ATOM 823 N N . PHE A 1 107 ? -12.479 0.842 26.826 1.00 82.25 107 PHE A N 1
ATOM 824 C CA . PHE A 1 107 ? -12.004 1.874 27.759 1.00 82.25 107 PHE A CA 1
ATOM 825 C C . PHE A 1 107 ? -13.028 3.004 27.943 1.00 82.25 107 PHE A C 1
ATOM 827 O O . PHE A 1 107 ? -13.250 3.442 29.078 1.00 82.25 107 PHE A O 1
ATOM 834 N N . LEU A 1 108 ? -13.640 3.456 26.842 1.00 84.06 108 LEU A N 1
ATOM 835 C CA . LEU A 1 108 ? -14.683 4.482 26.854 1.00 84.06 108 LEU A CA 1
ATOM 836 C C . LEU A 1 108 ? -15.984 3.962 27.474 1.00 84.06 108 LEU A C 1
ATOM 838 O O . LEU A 1 108 ? -16.551 4.638 28.329 1.00 84.06 108 LEU A O 1
ATOM 842 N N . ALA A 1 109 ? -16.421 2.756 27.105 1.00 80.38 109 ALA A N 1
ATOM 843 C CA . ALA A 1 109 ? -17.636 2.141 27.635 1.00 80.38 109 ALA A CA 1
ATOM 844 C C . ALA A 1 109 ? -17.579 1.970 29.164 1.00 80.38 109 ALA A C 1
ATOM 846 O O . ALA A 1 109 ? -18.522 2.339 29.857 1.00 80.38 109 ALA A O 1
ATOM 847 N N . GLU A 1 110 ? -16.446 1.511 29.706 1.00 79.44 110 GLU A N 1
ATOM 848 C CA . GLU A 1 110 ? -16.227 1.358 31.156 1.00 79.44 110 GLU A CA 1
ATOM 849 C C . GLU A 1 110 ? -16.305 2.685 31.936 1.00 79.44 110 GLU A C 1
ATOM 851 O O . GLU A 1 110 ? -16.488 2.677 33.154 1.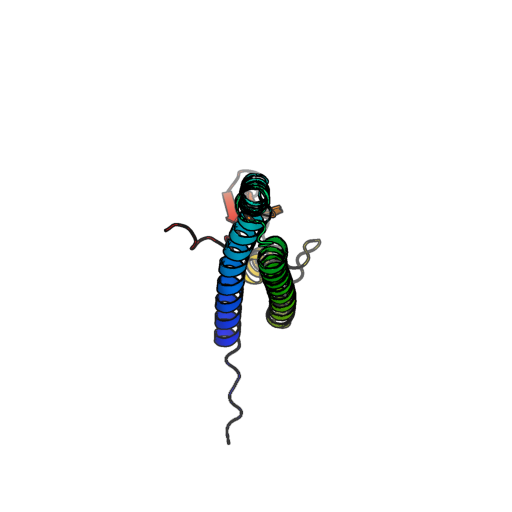00 79.44 110 GLU A O 1
ATOM 856 N N . ARG A 1 111 ? -16.127 3.829 31.261 1.00 82.31 111 ARG A N 1
ATOM 857 C CA . ARG A 1 111 ? -16.040 5.165 31.879 1.00 82.31 111 ARG A CA 1
ATOM 858 C C . ARG 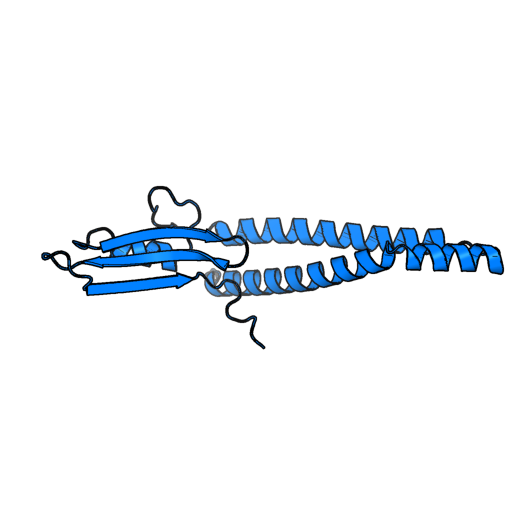A 1 111 ? -17.184 6.094 31.489 1.00 82.31 111 ARG A C 1
ATOM 860 O O . ARG A 1 111 ? -17.233 7.213 31.994 1.00 82.31 111 ARG A O 1
ATOM 867 N N . ARG A 1 112 ? -18.113 5.637 30.641 1.00 80.44 112 A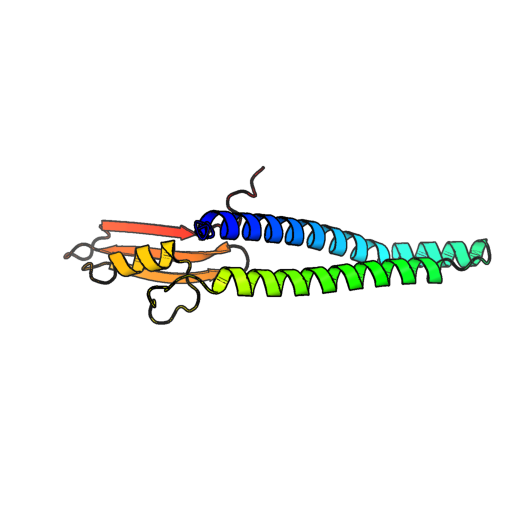RG A N 1
ATOM 868 C CA . ARG A 1 112 ? -19.251 6.428 30.149 1.00 80.44 112 ARG A CA 1
ATOM 869 C C . ARG A 1 112 ? -20.075 7.022 31.291 1.00 80.44 112 ARG A C 1
ATOM 871 O O . ARG A 1 112 ? -20.437 8.191 31.230 1.00 80.44 112 ARG A O 1
ATOM 878 N N . ASP A 1 113 ? -20.300 6.233 32.339 1.00 79.75 113 ASP A N 1
ATOM 879 C CA . ASP A 1 113 ? -21.159 6.610 33.465 1.00 79.75 113 ASP A CA 1
ATOM 880 C C . ASP A 1 113 ? -20.386 7.232 34.642 1.00 79.75 113 ASP A C 1
ATOM 882 O O . ASP A 1 113 ? -20.957 7.487 35.704 1.00 79.75 113 ASP A O 1
ATOM 886 N N . MET A 1 114 ? -19.078 7.482 34.492 1.00 82.88 114 MET A N 1
ATOM 887 C CA . MET A 1 114 ? -18.277 8.095 35.552 1.00 82.88 114 MET A CA 1
ATOM 888 C C . MET A 1 114 ? -18.537 9.609 35.640 1.00 82.88 114 MET A C 1
ATOM 890 O O . MET A 1 114 ? -18.288 10.338 34.675 1.00 82.88 114 MET A O 1
ATOM 894 N N . PRO A 1 115 ? -18.974 10.132 36.803 1.00 81.94 115 PRO A N 1
ATOM 895 C CA . PRO A 1 115 ? -19.207 11.561 36.974 1.00 81.94 115 PRO A CA 1
ATOM 896 C C . PRO A 1 115 ? -17.932 12.374 36.742 1.00 81.94 115 PRO A C 1
ATOM 898 O O . PRO A 1 115 ? -16.896 12.104 37.345 1.00 81.94 115 PRO A O 1
ATOM 901 N N . GLY A 1 116 ? -18.022 13.397 35.892 1.00 83.44 116 GLY A N 1
ATOM 902 C CA . GLY A 1 116 ? -16.894 14.276 35.582 1.00 83.44 116 GLY A CA 1
ATOM 903 C C . GLY A 1 116 ? -15.915 13.716 34.547 1.00 83.44 116 GLY A C 1
ATOM 904 O O . GLY A 1 116 ? -14.928 14.389 34.258 1.00 83.44 116 GLY A O 1
ATOM 905 N N . PHE A 1 117 ? -16.163 12.539 33.967 1.00 90.00 117 PHE A N 1
ATOM 906 C CA . PHE A 1 117 ? -15.383 12.037 32.838 1.00 90.00 117 PHE A CA 1
ATOM 907 C C . PHE A 1 117 ? -15.831 12.699 31.529 1.00 90.00 117 PHE A C 1
ATOM 909 O O . PHE A 1 117 ? -17.011 12.705 31.182 1.00 90.00 117 PHE A O 1
ATOM 916 N N . THR A 1 118 ? -14.880 13.251 30.781 1.00 87.38 118 THR A N 1
ATOM 917 C CA . THR A 1 118 ? -15.089 13.783 29.435 1.00 87.38 118 THR A CA 1
ATOM 918 C C . THR A 1 118 ? -14.031 13.227 28.496 1.00 87.38 118 THR A C 1
ATOM 920 O O . THR A 1 118 ? -12.886 12.989 28.888 1.00 87.38 118 THR A O 1
ATOM 923 N N . HIS A 1 119 ? -14.408 13.007 27.240 1.00 87.81 119 HIS A N 1
ATOM 924 C CA . HIS A 1 119 ? -13.488 12.520 26.226 1.00 87.81 119 HIS A CA 1
ATOM 925 C C . HIS A 1 119 ? -13.775 13.144 24.860 1.00 87.81 119 HIS A C 1
ATOM 927 O O . HIS A 1 119 ? -14.878 13.613 24.589 1.00 87.81 119 HIS A O 1
ATOM 933 N N . GLN A 1 120 ? -12.757 13.145 24.010 1.00 84.88 120 GLN A N 1
ATOM 934 C CA . GLN A 1 120 ? -12.829 13.503 22.605 1.00 84.88 120 GLN A CA 1
ATOM 935 C C . GLN A 1 120 ? -12.096 12.429 21.809 1.00 84.88 120 GLN A C 1
ATOM 937 O O . GLN A 1 120 ? -10.959 12.082 22.139 1.00 84.88 120 GLN A O 1
ATOM 942 N N . VAL A 1 121 ? -12.745 11.923 20.765 1.00 81.94 121 VAL A N 1
ATOM 943 C CA . VAL A 1 121 ? -12.149 10.973 19.826 1.00 81.94 121 VAL A CA 1
ATOM 944 C C . VAL A 1 121 ? -11.814 11.708 18.533 1.00 81.94 121 VAL A C 1
ATOM 946 O O . VAL A 1 121 ? -12.638 12.449 18.001 1.00 81.94 121 VAL A O 1
ATOM 949 N N . LEU A 1 122 ? -10.591 11.527 18.050 1.00 78.62 122 LEU A N 1
ATOM 950 C CA . LEU A 1 122 ? -10.080 12.074 16.799 1.00 78.62 122 LEU A CA 1
ATOM 951 C C . LEU A 1 122 ? -9.528 10.922 15.956 1.00 78.62 122 LEU A C 1
ATOM 953 O O . LEU A 1 122 ? -9.050 9.932 16.504 1.00 78.62 122 LEU A O 1
ATOM 957 N N . HIS A 1 123 ? -9.549 11.068 14.637 1.00 72.62 123 HIS A N 1
ATOM 958 C CA . HIS A 1 123 ? -8.889 10.142 13.721 1.00 72.62 123 HIS A CA 1
ATOM 959 C C . HIS A 1 123 ? -7.822 10.898 12.929 1.00 72.62 123 HIS A C 1
ATOM 961 O O . HIS A 1 123 ? -8.123 11.914 12.301 1.00 72.62 123 HIS A O 1
ATOM 967 N N . ASP A 1 124 ? -6.584 10.415 12.979 1.00 69.31 124 ASP A N 1
ATOM 968 C CA . ASP A 1 124 ? -5.452 10.933 12.213 1.00 69.31 124 ASP A CA 1
ATOM 969 C C . ASP A 1 124 ? -4.984 9.854 11.232 1.00 69.31 124 AS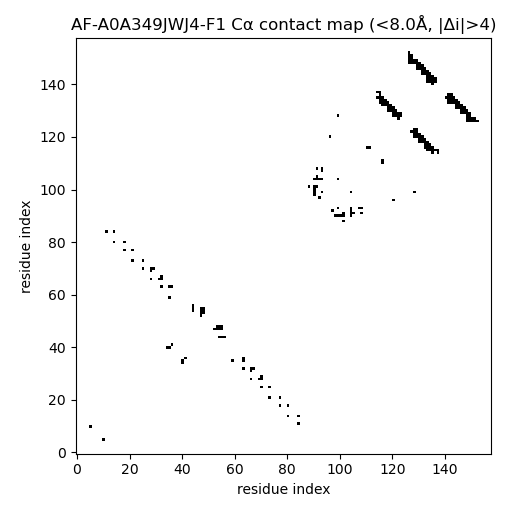P A C 1
ATOM 971 O O . ASP A 1 124 ? -4.736 8.716 11.619 1.00 69.31 124 ASP A O 1
ATOM 975 N N . GLU A 1 125 ? -4.843 10.200 9.952 1.00 57.53 125 GLU A N 1
ATOM 976 C CA . GLU A 1 125 ? -4.511 9.226 8.901 1.00 57.53 125 GLU A CA 1
ATOM 977 C C . GLU A 1 125 ? -3.158 8.523 9.114 1.00 57.53 125 GLU A C 1
ATOM 979 O O . GLU A 1 125 ? -2.969 7.394 8.661 1.00 57.53 125 GLU A O 1
ATOM 984 N N . ASN A 1 126 ? -2.218 9.164 9.814 1.00 58.12 126 ASN A N 1
ATOM 985 C CA . ASN A 1 126 ? -0.883 8.619 10.069 1.00 58.12 126 ASN A CA 1
ATOM 986 C C . ASN A 1 126 ? -0.774 7.969 11.452 1.00 58.12 126 ASN A C 1
ATOM 988 O O . ASN A 1 126 ? 0.015 7.041 11.647 1.00 58.12 126 ASN A O 1
ATOM 992 N N . ARG A 1 127 ? -1.529 8.481 12.428 1.00 60.91 127 ARG A N 1
ATOM 993 C CA . ARG A 1 127 ? -1.456 8.089 13.840 1.00 60.91 127 ARG A CA 1
ATOM 994 C C . ARG A 1 127 ? -2.642 7.251 14.303 1.00 60.91 127 ARG A C 1
ATOM 996 O O . ARG A 1 127 ? -2.649 6.910 15.471 1.00 60.91 127 ARG A O 1
ATOM 1003 N N . GLY A 1 128 ? -3.601 6.925 13.442 1.00 72.50 128 GLY A N 1
ATOM 1004 C CA . GLY A 1 128 ? -4.796 6.164 13.809 1.00 72.50 128 GLY A CA 1
ATOM 1005 C C . GLY A 1 128 ? -5.741 6.942 14.728 1.00 72.50 128 GLY A C 1
ATOM 1006 O O . GLY A 1 128 ? -5.801 8.178 14.707 1.00 72.50 128 GLY A O 1
ATOM 1007 N N . TRP A 1 129 ? -6.499 6.217 15.545 1.00 78.12 129 TRP A N 1
ATOM 1008 C CA . TRP A 1 129 ? -7.428 6.802 16.509 1.00 78.12 129 TRP A CA 1
ATOM 1009 C C . TRP A 1 129 ? -6.707 7.455 17.696 1.00 78.12 129 TRP A C 1
ATOM 1011 O O . TRP A 1 129 ? -5.830 6.871 18.331 1.00 78.12 129 TRP A O 1
ATOM 1021 N N . ILE A 1 130 ? -7.122 8.666 18.056 1.00 80.25 130 ILE A N 1
ATOM 1022 C CA . ILE A 1 130 ? -6.605 9.423 19.197 1.00 80.25 130 ILE A CA 1
ATOM 1023 C C . ILE A 1 130 ? -7.758 9.685 20.164 1.00 80.25 130 ILE A C 1
ATOM 1025 O O . ILE A 1 130 ? -8.779 10.254 19.782 1.00 80.25 130 ILE A O 1
ATOM 1029 N N . ILE A 1 131 ? -7.586 9.319 21.432 1.00 85.94 131 ILE A N 1
ATOM 1030 C CA . ILE A 1 131 ? -8.542 9.625 22.501 1.00 85.94 131 ILE A CA 1
ATOM 1031 C C . ILE A 1 131 ? -7.902 10.601 23.471 1.00 85.94 131 ILE A C 1
ATOM 1033 O O . ILE A 1 131 ? -6.900 10.290 24.112 1.00 85.94 131 ILE A O 1
ATOM 1037 N N . LEU A 1 132 ? -8.524 11.761 23.625 1.00 87.81 132 LEU A N 1
ATOM 1038 C CA . LEU A 1 132 ? -8.198 12.740 24.651 1.00 87.81 132 LEU A CA 1
ATOM 1039 C C . LEU A 1 132 ? -9.235 12.605 25.757 1.00 87.81 132 LEU A C 1
ATOM 1041 O O . LEU A 1 132 ? -10.424 12.702 25.473 1.00 87.81 132 LEU A O 1
ATOM 1045 N N . TRP A 1 133 ? -8.821 12.401 27.003 1.00 92.06 133 TRP A N 1
ATOM 1046 C CA . TRP A 1 133 ? -9.765 12.298 28.114 1.00 92.06 133 TRP A CA 1
ATOM 1047 C C . TRP A 1 133 ? -9.350 13.156 29.303 1.00 92.06 133 TRP A C 1
ATOM 1049 O O . TRP A 1 133 ? -8.164 13.423 29.536 1.00 92.06 133 TRP A O 1
ATOM 1059 N N . LYS A 1 134 ? -10.353 13.607 30.052 1.00 91.06 134 LYS A N 1
ATOM 1060 C CA . LYS A 1 134 ? -10.206 14.332 31.311 1.00 91.06 134 LYS A CA 1
ATOM 1061 C C . LYS A 1 134 ? -11.229 13.818 32.310 1.00 91.06 134 LYS A C 1
ATOM 1063 O O . LYS A 1 134 ? -12.357 13.504 31.959 1.00 91.06 134 LYS A O 1
ATOM 1068 N N . GLU A 1 135 ? -10.829 13.767 33.563 1.00 90.69 135 GLU A N 1
ATOM 1069 C CA . GLU A 1 135 ? -11.692 13.502 34.702 1.00 90.69 135 GLU A CA 1
ATOM 1070 C C . GLU A 1 135 ? -11.655 14.728 35.610 1.00 90.69 135 GLU A C 1
ATOM 1072 O O . GLU A 1 135 ? -10.579 15.218 35.965 1.00 90.69 135 GLU A O 1
ATOM 1077 N N . TYR A 1 136 ? -12.825 15.222 35.987 1.00 87.19 136 TYR A N 1
ATOM 1078 C CA . TYR A 1 136 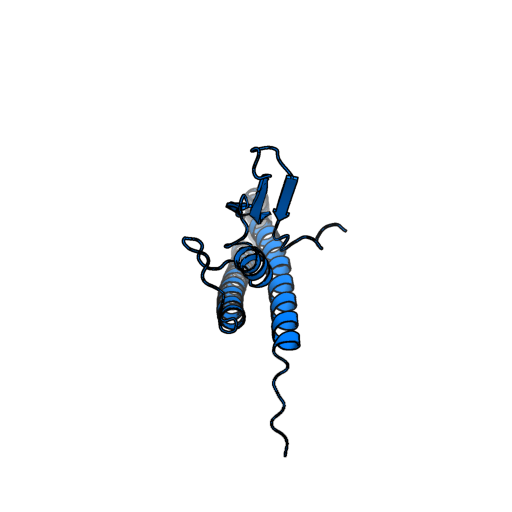? -12.997 16.363 36.875 1.00 87.19 136 TYR A CA 1
ATOM 1079 C C . TYR A 1 136 ? -13.533 15.907 38.236 1.00 87.19 136 TYR A C 1
ATOM 1081 O O . TYR A 1 136 ? -14.354 14.998 38.329 1.00 87.19 136 TYR A O 1
ATOM 1089 N N . THR A 1 137 ? -13.088 16.554 39.311 1.00 87.31 137 THR A N 1
ATOM 1090 C CA . THR A 1 137 ? -13.703 16.422 40.634 1.00 87.31 137 THR A CA 1
ATOM 1091 C C . THR A 1 137 ? -15.081 17.087 40.643 1.00 87.31 137 THR A C 1
ATOM 1093 O O . THR A 1 137 ? -15.388 17.931 39.802 1.00 87.31 137 THR A O 1
ATOM 1096 N N . GLN A 1 138 ? -15.894 16.795 41.661 1.00 82.19 138 GLN A N 1
ATOM 1097 C CA . GLN A 1 138 ? -17.185 17.474 41.865 1.00 82.19 138 GLN A CA 1
ATOM 1098 C C . GLN A 1 138 ? -17.051 19.002 42.019 1.00 82.19 138 GLN A C 1
ATOM 1100 O O . GLN A 1 138 ? -18.000 19.736 41.774 1.00 82.19 138 GLN A O 1
ATOM 1105 N N . THR A 1 139 ? -15.865 19.486 42.400 1.00 85.00 139 THR A N 1
ATOM 1106 C CA . THR A 1 139 ? -15.540 20.914 42.533 1.00 85.00 139 THR A CA 1
ATOM 1107 C C . THR A 1 139 ? -15.006 21.543 41.240 1.00 85.00 139 THR A C 1
ATOM 1109 O O . THR A 1 139 ? -14.638 22.714 41.249 1.00 85.00 139 THR A O 1
ATOM 1112 N N . GLY A 1 140 ? -14.931 20.785 40.140 1.00 79.31 140 GLY A N 1
ATOM 1113 C CA . GLY A 1 140 ? -14.483 21.266 38.829 1.00 79.31 140 GLY A CA 1
ATOM 1114 C C . GLY A 1 140 ? -12.965 21.274 38.614 1.00 79.31 140 GLY A C 1
ATOM 1115 O O . GLY A 1 140 ? -12.505 21.720 37.564 1.00 79.31 140 GLY A O 1
ATOM 1116 N N . SER A 1 141 ? -12.171 20.766 39.560 1.00 84.00 141 SER A N 1
ATOM 1117 C CA . SER A 1 141 ? -10.720 20.619 39.386 1.00 84.00 141 SER A CA 1
ATOM 1118 C C . SER A 1 141 ? -10.399 19.380 38.552 1.00 84.00 141 SER A C 1
ATOM 1120 O O . SER A 1 141 ? -11.078 18.365 38.669 1.00 84.00 141 SER A O 1
ATOM 1122 N N . VAL A 1 142 ? -9.342 19.416 37.738 1.00 86.50 142 VAL A N 1
ATOM 1123 C CA . VAL A 1 142 ? -8.904 18.227 36.986 1.00 86.50 142 VAL A CA 1
ATOM 1124 C C . VAL A 1 142 ? -8.317 17.202 37.958 1.00 86.50 142 VAL A C 1
ATOM 1126 O O . VAL A 1 142 ? -7.325 17.477 38.631 1.00 86.50 142 VAL A O 1
ATOM 1129 N N . ARG A 1 143 ? -8.936 16.022 38.023 1.00 86.38 143 ARG A N 1
ATOM 1130 C CA . ARG A 1 143 ? -8.480 14.861 38.797 1.00 86.38 143 ARG A CA 1
ATOM 1131 C C . ARG A 1 143 ? -7.512 13.991 38.003 1.00 86.38 143 ARG A C 1
ATOM 1133 O O . ARG A 1 143 ? -6.555 13.473 38.568 1.00 86.38 143 ARG A O 1
ATOM 1140 N N . GLY A 1 144 ? -7.755 13.851 36.704 1.00 84.25 144 GLY A N 1
ATOM 1141 C CA . GLY A 1 144 ? -6.935 13.049 35.807 1.00 84.25 144 GLY A CA 1
ATOM 1142 C C . GLY A 1 144 ? -7.081 13.517 34.369 1.00 84.25 144 GLY A C 1
ATOM 1143 O O . GLY A 1 144 ? -8.109 14.067 33.981 1.00 84.25 144 GLY A O 1
ATOM 1144 N N . SER A 1 145 ? -6.041 13.335 33.571 1.00 89.19 145 SER A N 1
ATOM 1145 C CA . SER A 1 145 ? -6.106 13.553 32.132 1.00 89.19 145 SER A CA 1
ATOM 1146 C C . SER A 1 145 ? -5.123 12.640 31.425 1.00 89.19 145 SER A C 1
ATOM 1148 O O . SER A 1 145 ? -4.114 12.219 31.996 1.00 89.19 145 SER A O 1
ATOM 1150 N N . GLY A 1 146 ? -5.426 12.317 30.175 1.00 84.62 146 GLY A N 1
ATOM 1151 C CA . GLY A 1 146 ? -4.569 11.454 29.385 1.00 84.62 146 GLY A CA 1
ATOM 1152 C C . GLY A 1 146 ? -4.890 11.506 27.905 1.00 84.62 146 GLY A C 1
ATOM 1153 O O . GLY A 1 146 ? -5.903 12.060 27.470 1.00 84.62 146 GLY A O 1
ATOM 1154 N N . GLN A 1 147 ? -3.974 10.932 27.136 1.00 82.56 147 GLN A N 1
ATOM 1155 C CA . GLN A 1 147 ? -4.094 10.790 25.696 1.00 82.56 147 GLN A CA 1
ATOM 1156 C C . GLN A 1 147 ? -3.725 9.359 25.324 1.00 82.56 147 GLN A C 1
ATOM 1158 O O . GLN A 1 147 ? -2.629 8.903 25.653 1.00 82.56 147 GLN A O 1
ATOM 1163 N N . PHE A 1 148 ? -4.629 8.663 24.645 1.00 79.06 148 PHE A N 1
ATOM 1164 C CA . PHE A 1 148 ? -4.314 7.408 23.983 1.00 79.06 148 PHE A CA 1
ATOM 1165 C C . PHE A 1 148 ? -4.126 7.675 22.506 1.00 79.06 148 PHE A C 1
ATOM 1167 O O . PHE A 1 148 ? -4.965 8.300 21.866 1.00 79.06 148 PHE A O 1
ATOM 1174 N N . TYR A 1 149 ? -3.021 7.169 21.988 1.00 71.00 149 TYR A N 1
ATOM 1175 C CA . TYR A 1 149 ? -2.822 7.011 20.566 1.00 71.00 149 TYR A CA 1
ATOM 1176 C C . TYR A 1 149 ? -2.996 5.525 20.321 1.00 71.00 149 TYR A C 1
ATOM 1178 O O . TYR A 1 149 ? -2.250 4.720 20.889 1.00 71.00 149 TYR A O 1
ATOM 1186 N N . GLU A 1 150 ? -3.975 5.152 19.510 1.00 66.62 150 GLU A N 1
ATOM 1187 C CA . GLU A 1 150 ? -3.857 3.910 18.777 1.00 66.62 150 GLU A CA 1
ATOM 1188 C C . GLU A 1 150 ? -2.539 4.039 18.025 1.00 66.62 150 GLU A C 1
ATOM 1190 O O . GLU A 1 150 ? -2.383 4.901 17.180 1.00 66.62 150 GLU A O 1
ATOM 1195 N N . ARG A 1 151 ? -1.507 3.309 18.424 1.00 62.03 151 ARG A N 1
ATOM 1196 C CA . ARG A 1 151 ? -0.248 3.319 17.690 1.00 62.03 151 ARG A CA 1
ATOM 1197 C C . ARG A 1 151 ? -0.259 2.070 16.819 1.00 62.03 151 ARG A C 1
ATOM 1199 O O . ARG A 1 151 ? 0.402 1.102 17.197 1.00 62.03 151 ARG A O 1
ATOM 1206 N N . PRO A 1 152 ? -0.961 2.052 15.666 1.00 53.22 152 PRO A N 1
ATOM 1207 C CA . PRO A 1 152 ? -0.944 0.887 14.775 1.00 53.22 152 PRO A CA 1
ATOM 1208 C C . PRO A 1 152 ? 0.488 0.549 14.314 1.00 53.22 152 PRO A C 1
ATOM 1210 O O . PRO A 1 152 ? 0.782 -0.570 13.899 1.00 53.22 152 PRO A O 1
ATOM 1213 N N . TYR A 1 153 ? 1.404 1.509 14.480 1.00 50.94 153 TYR A N 1
ATOM 1214 C CA . TYR A 1 153 ? 2.810 1.458 14.110 1.00 50.94 153 TYR A CA 1
ATOM 1215 C C . TYR A 1 153 ? 3.776 1.664 15.294 1.00 50.94 153 TYR A C 1
ATOM 1217 O O . TYR A 1 153 ? 4.931 2.004 15.071 1.00 50.94 153 TYR A O 1
ATOM 1225 N N . ALA A 1 154 ? 3.351 1.469 16.555 1.00 50.97 154 ALA A N 1
ATOM 1226 C CA . ALA A 1 154 ? 4.206 1.681 17.749 1.00 50.97 154 ALA A CA 1
ATOM 1227 C C . ALA A 1 154 ? 5.523 0.883 17.751 1.00 50.97 154 ALA A C 1
ATOM 1229 O O . ALA A 1 154 ? 6.414 1.158 18.543 1.00 50.97 154 ALA A O 1
ATOM 1230 N N . TRP A 1 155 ? 5.583 -0.138 16.906 1.00 47.12 155 TRP A N 1
ATOM 1231 C CA . TRP A 1 155 ? 6.643 -1.119 16.760 1.00 47.12 155 TRP A CA 1
ATOM 1232 C C . TRP A 1 155 ? 7.549 -0.832 15.548 1.00 47.12 155 TRP A C 1
ATOM 1234 O O . TRP A 1 155 ? 8.336 -1.690 15.171 1.00 47.12 155 TRP A O 1
ATOM 1244 N N . ILE A 1 156 ? 7.411 0.346 14.919 1.00 44.91 156 ILE A N 1
ATOM 1245 C CA . ILE A 1 156 ? 8.219 0.799 13.770 1.00 44.91 156 ILE A CA 1
ATOM 1246 C C . ILE A 1 156 ? 9.460 1.620 14.201 1.00 44.91 156 ILE A C 1
ATOM 1248 O O . ILE A 1 156 ? 10.274 1.965 13.351 1.00 44.91 156 ILE A O 1
ATOM 1252 N N . ASP A 1 157 ? 9.674 1.878 15.497 1.00 45.81 157 ASP A N 1
ATOM 1253 C CA . ASP A 1 157 ? 10.952 2.429 15.983 1.00 45.81 157 ASP A CA 1
ATOM 1254 C C . ASP A 1 157 ? 11.977 1.302 16.234 1.00 45.81 157 ASP A C 1
ATOM 1256 O O . ASP A 1 157 ? 12.113 0.829 17.362 1.00 45.81 157 ASP A O 1
ATOM 1260 N N . GLU A 1 158 ? 12.664 0.874 15.166 1.00 38.12 158 GLU A N 1
ATOM 1261 C CA . GLU A 1 158 ? 14.053 0.354 15.140 1.00 38.12 158 GLU A CA 1
ATOM 1262 C C . GLU A 1 158 ? 14.611 0.318 13.702 1.00 38.12 158 GLU A C 1
ATOM 1264 O O . GLU A 1 158 ? 13.940 -0.233 12.795 1.00 38.12 158 GLU A O 1
#

Mean predicted aligned error: 15.43 Å